Protein AF-A0A4S0JPK5-F1 (afdb_monomer_lite)

Structure (mmCIF, N/CA/C/O backbone):
data_AF-A0A4S0JPK5-F1
#
_entry.id   AF-A0A4S0JPK5-F1
#
loop_
_atom_site.group_PDB
_atom_site.id
_atom_site.type_symbol
_atom_site.label_atom_id
_atom_site.label_alt_id
_atom_site.label_comp_id
_atom_site.label_asym_id
_atom_site.label_entity_id
_atom_site.label_seq_id
_atom_site.pdbx_PDB_ins_code
_at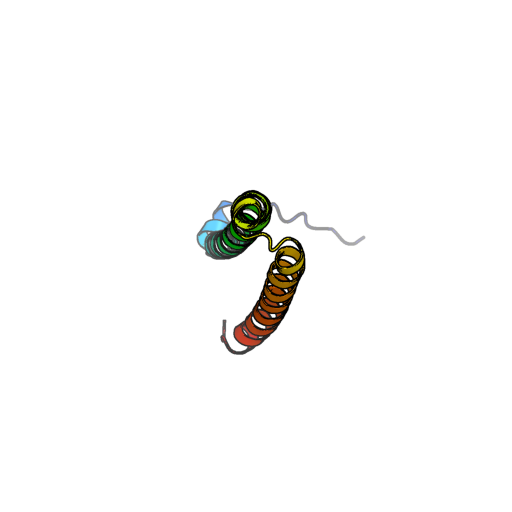om_site.Cartn_x
_atom_site.Cartn_y
_atom_site.Cartn_z
_atom_site.occupancy
_atom_site.B_iso_or_equiv
_atom_site.auth_seq_id
_atom_site.auth_comp_id
_atom_site.auth_asym_id
_atom_site.auth_atom_id
_atom_site.pdbx_PDB_model_num
ATOM 1 N N . MET A 1 1 ? 31.918 28.433 -15.211 1.00 38.53 1 MET A N 1
ATOM 2 C CA . MET A 1 1 ? 30.504 28.832 -15.348 1.00 38.53 1 MET A CA 1
ATOM 3 C C . MET A 1 1 ? 29.799 27.703 -16.088 1.00 38.53 1 MET A C 1
ATOM 5 O O . MET A 1 1 ? 29.995 27.574 -17.287 1.00 38.53 1 MET A O 1
ATOM 9 N N . THR A 1 2 ? 29.145 26.784 -15.380 1.00 43.44 2 THR A N 1
ATOM 10 C CA . THR A 1 2 ? 28.463 25.625 -15.981 1.00 43.44 2 THR A CA 1
ATOM 11 C C . THR A 1 2 ? 27.068 26.048 -16.432 1.00 43.44 2 THR A C 1
ATOM 13 O O . THR A 1 2 ? 26.219 26.372 -15.608 1.00 43.44 2 THR A O 1
ATOM 16 N N . GLU A 1 3 ? 26.858 26.080 -17.747 1.00 52.50 3 GLU A N 1
ATOM 17 C CA . GLU A 1 3 ? 25.569 26.324 -18.399 1.00 52.50 3 GLU A CA 1
ATOM 18 C C . GLU A 1 3 ? 24.551 25.252 -17.971 1.00 52.50 3 GLU A C 1
ATOM 20 O O . GLU A 1 3 ? 24.661 24.082 -18.345 1.00 52.50 3 GLU A O 1
ATOM 25 N N . ILE A 1 4 ? 23.551 25.633 -17.172 1.00 58.25 4 ILE A N 1
ATOM 26 C CA . ILE A 1 4 ? 22.397 24.776 -16.885 1.00 58.25 4 ILE A CA 1
ATOM 27 C C . ILE A 1 4 ? 21.484 24.857 -18.108 1.00 58.25 4 ILE A C 1
ATOM 29 O O . ILE A 1 4 ? 20.646 25.751 -18.221 1.00 58.25 4 ILE A O 1
ATOM 33 N N . SER A 1 5 ? 21.666 23.927 -19.047 1.00 58.50 5 SER A N 1
ATOM 34 C CA . SER A 1 5 ? 20.746 23.754 -20.170 1.00 58.50 5 SER A CA 1
ATOM 35 C C . SER A 1 5 ? 19.359 23.423 -19.615 1.00 58.50 5 SER A C 1
ATOM 37 O O . SER A 1 5 ? 19.108 22.324 -19.115 1.00 58.50 5 SER A O 1
ATOM 39 N N . THR A 1 6 ? 18.451 24.397 -19.650 1.00 58.84 6 THR A N 1
ATOM 40 C CA . THR A 1 6 ? 17.051 24.219 -19.264 1.00 58.84 6 THR A CA 1
ATOM 41 C C . THR A 1 6 ? 16.382 23.373 -20.341 1.00 58.84 6 THR A C 1
ATOM 43 O O . THR A 1 6 ? 15.839 23.879 -21.323 1.00 58.84 6 THR A O 1
ATOM 46 N N . LYS A 1 7 ? 16.464 22.048 -20.182 1.00 65.69 7 LYS A N 1
ATOM 47 C CA . LYS A 1 7 ? 15.756 21.079 -21.018 1.00 65.69 7 LYS A CA 1
ATOM 48 C C . LYS A 1 7 ? 14.260 21.374 -20.898 1.00 65.69 7 LYS A C 1
ATOM 50 O O . LYS A 1 7 ? 13.642 21.052 -19.887 1.00 65.69 7 LYS A O 1
ATOM 55 N N . LYS A 1 8 ? 13.693 22.056 -21.899 1.00 69.50 8 LYS A N 1
ATOM 56 C CA . LYS A 1 8 ? 12.254 22.336 -21.953 1.00 69.50 8 LYS A CA 1
ATOM 57 C C . LYS A 1 8 ? 11.507 21.007 -21.868 1.00 69.50 8 LYS A C 1
ATOM 59 O O . LYS A 1 8 ? 11.804 20.083 -22.622 1.00 69.50 8 LYS A O 1
ATOM 64 N N . VAL A 1 9 ? 10.571 20.916 -20.927 1.00 67.31 9 VAL A N 1
ATOM 65 C CA . VAL A 1 9 ? 9.708 19.744 -20.763 1.00 67.31 9 VAL A CA 1
ATOM 66 C C . VAL A 1 9 ? 8.843 19.622 -22.014 1.00 67.31 9 VAL A C 1
ATOM 68 O O . VAL A 1 9 ? 7.999 20.480 -22.271 1.00 67.31 9 VAL A O 1
ATOM 71 N N . ASP A 1 10 ? 9.082 18.578 -22.806 1.00 77.69 10 ASP A N 1
ATOM 72 C CA . ASP A 1 10 ? 8.319 18.298 -24.018 1.00 77.69 10 ASP A CA 1
ATOM 73 C C . ASP A 1 10 ? 7.288 17.196 -23.748 1.00 77.69 10 ASP A C 1
ATOM 75 O O . ASP A 1 10 ? 7.586 16.000 -23.719 1.00 77.69 10 ASP A O 1
ATOM 79 N N . TRP A 1 11 ? 6.046 17.624 -23.537 1.00 78.12 11 TRP A N 1
ATOM 80 C CA . TRP A 1 11 ? 4.906 16.749 -23.272 1.00 78.12 11 TRP A CA 1
ATOM 81 C C . TRP A 1 11 ? 4.614 15.773 -24.412 1.00 78.12 11 TRP A C 1
ATOM 83 O O . TRP A 1 11 ? 4.132 14.666 -24.166 1.00 78.12 11 TRP A O 1
ATOM 93 N N . ARG A 1 12 ? 4.925 16.150 -25.658 1.00 76.00 12 ARG A N 1
ATOM 94 C CA . ARG A 1 12 ? 4.745 15.263 -26.814 1.00 76.00 12 ARG A CA 1
ATOM 95 C C . ARG A 1 12 ? 5.790 14.157 -26.826 1.00 76.00 12 ARG A C 1
ATOM 97 O O . ARG A 1 12 ? 5.450 13.017 -27.131 1.00 76.00 12 ARG A O 1
ATOM 104 N N . ALA A 1 13 ? 7.021 14.472 -26.429 1.00 74.81 13 ALA A N 1
ATOM 105 C CA . ALA A 1 13 ? 8.079 13.479 -26.283 1.00 74.81 13 ALA A CA 1
ATOM 106 C C . ALA A 1 13 ? 7.762 12.455 -25.177 1.00 74.81 13 ALA A C 1
ATOM 108 O O . ALA A 1 13 ? 8.022 11.272 -25.363 1.00 74.81 13 ALA A O 1
ATOM 109 N N . LEU A 1 14 ? 7.130 12.880 -24.075 1.00 71.19 14 LEU A N 1
ATOM 110 C CA . LEU A 1 14 ? 6.682 11.985 -22.992 1.00 71.19 14 LEU A CA 1
ATOM 111 C C . LEU A 1 14 ? 5.536 11.045 -23.400 1.00 71.19 14 LEU A C 1
ATOM 113 O O . LEU A 1 14 ? 5.455 9.911 -22.927 1.00 71.19 14 LEU A O 1
ATOM 117 N N . TRP A 1 15 ? 4.638 11.508 -24.273 1.00 73.12 15 TRP A N 1
ATOM 118 C CA . TRP A 1 15 ? 3.599 10.660 -24.867 1.00 73.12 15 TRP A CA 1
ATOM 119 C C . TRP A 1 15 ? 4.202 9.639 -25.836 1.00 73.12 15 TRP A C 1
ATOM 121 O O . TRP A 1 15 ? 3.825 8.471 -25.812 1.00 73.12 15 TRP A O 1
ATOM 131 N N . ALA A 1 16 ? 5.162 10.069 -26.660 1.00 74.38 16 ALA A N 1
ATOM 132 C CA . ALA A 1 16 ? 5.835 9.207 -27.627 1.00 74.38 16 ALA A CA 1
ATOM 133 C C . ALA A 1 16 ? 6.762 8.169 -26.970 1.00 74.38 16 ALA A C 1
ATOM 135 O O . ALA A 1 16 ? 6.903 7.071 -27.502 1.00 74.38 16 ALA A O 1
ATOM 136 N N . SER A 1 17 ? 7.368 8.483 -25.815 1.00 77.94 17 SER A N 1
ATOM 137 C CA . SER A 1 17 ? 8.207 7.538 -25.062 1.00 77.94 17 SER A CA 1
ATOM 138 C C . SER A 1 17 ? 7.403 6.475 -24.305 1.00 77.94 17 SER A C 1
ATOM 140 O O . SER A 1 17 ? 7.968 5.473 -23.872 1.00 77.94 17 SER A O 1
ATOM 142 N N . GLY A 1 18 ? 6.089 6.674 -24.139 1.00 74.12 18 GLY A N 1
ATOM 143 C CA . GLY A 1 18 ? 5.217 5.792 -23.358 1.00 74.12 18 GLY A CA 1
ATOM 144 C C . GLY A 1 18 ? 5.339 5.971 -21.840 1.00 74.12 18 GLY A C 1
ATOM 145 O O . GLY A 1 18 ? 4.604 5.329 -21.085 1.00 74.12 18 GLY A O 1
ATOM 146 N N . ASP A 1 19 ? 6.206 6.870 -21.370 1.00 78.38 19 ASP A N 1
ATOM 147 C CA . ASP A 1 19 ? 6.414 7.101 -19.937 1.00 78.38 19 ASP A CA 1
ATOM 148 C C . ASP A 1 19 ? 5.201 7.746 -19.277 1.00 78.38 19 ASP A C 1
ATOM 150 O O . ASP A 1 19 ? 4.900 7.443 -18.124 1.00 78.38 19 ASP A O 1
ATOM 154 N N . LEU A 1 20 ? 4.445 8.568 -20.010 1.00 75.50 20 LEU A N 1
ATOM 155 C CA . LEU A 1 20 ? 3.212 9.137 -19.473 1.00 75.50 20 LEU A CA 1
ATOM 156 C C . LEU A 1 20 ? 2.155 8.058 -19.196 1.00 75.50 20 LEU A C 1
ATOM 158 O O . LEU A 1 20 ? 1.474 8.121 -18.178 1.00 75.50 20 LEU A O 1
ATOM 162 N N . ALA A 1 21 ? 2.036 7.048 -20.061 1.00 72.75 21 ALA A N 1
ATOM 163 C CA . ALA A 1 21 ? 1.093 5.951 -19.851 1.00 72.75 21 ALA A CA 1
ATOM 164 C C . ALA A 1 21 ? 1.483 5.108 -18.625 1.00 72.75 21 ALA A C 1
ATOM 166 O O . ALA A 1 21 ? 0.627 4.782 -17.803 1.00 72.75 21 ALA A O 1
ATOM 167 N N . ARG A 1 22 ? 2.782 4.820 -18.459 1.00 78.38 22 ARG A N 1
ATOM 168 C CA . ARG A 1 22 ? 3.322 4.143 -17.266 1.00 78.38 22 ARG A CA 1
ATOM 169 C C . ARG A 1 22 ? 3.086 4.963 -15.999 1.00 78.38 22 ARG A C 1
ATOM 171 O O . ARG A 1 22 ? 2.638 4.416 -14.996 1.00 78.38 22 ARG A O 1
ATOM 178 N N . PHE A 1 23 ? 3.331 6.270 -16.061 1.00 77.06 23 PHE A N 1
ATOM 179 C CA . PHE A 1 23 ? 3.069 7.193 -14.963 1.00 77.06 23 PHE A CA 1
ATOM 180 C C . PHE A 1 23 ? 1.589 7.191 -14.573 1.00 77.06 23 PHE A C 1
ATOM 182 O O . PHE A 1 23 ? 1.273 6.936 -13.416 1.00 77.06 23 PHE A O 1
ATOM 189 N N . CYS A 1 24 ? 0.679 7.378 -15.534 1.00 75.12 24 CYS A N 1
ATOM 190 C CA . CYS A 1 24 ? -0.761 7.327 -15.286 1.00 75.12 24 CYS A CA 1
ATOM 191 C C . CYS A 1 24 ? -1.194 5.991 -14.680 1.00 75.12 24 CYS A C 1
ATOM 193 O O . CYS A 1 24 ? -2.005 5.988 -13.762 1.00 75.12 24 CYS A O 1
ATOM 195 N N . PHE A 1 25 ? -0.646 4.869 -15.151 1.00 79.19 25 PHE A N 1
ATOM 196 C CA . PHE A 1 25 ? -0.965 3.549 -14.613 1.00 79.19 25 PHE A CA 1
ATOM 197 C C . PHE A 1 25 ? -0.551 3.411 -13.141 1.00 79.19 25 PHE A C 1
ATOM 199 O O . PHE A 1 25 ? -1.350 2.978 -12.312 1.00 79.19 25 PHE A O 1
ATOM 206 N N . ILE A 1 26 ? 0.664 3.851 -12.797 1.00 83.12 26 ILE A N 1
ATOM 207 C CA . ILE A 1 26 ? 1.145 3.871 -11.409 1.00 83.12 26 ILE A CA 1
ATOM 208 C C . ILE A 1 26 ? 0.275 4.806 -10.559 1.00 83.12 26 ILE A C 1
ATOM 210 O O . ILE A 1 26 ? -0.199 4.403 -9.499 1.00 83.12 26 ILE A O 1
ATOM 214 N N . SER A 1 27 ? 0.006 6.027 -11.032 1.00 73.50 27 SER A N 1
ATOM 215 C CA . SER A 1 27 ? -0.851 6.990 -10.331 1.00 73.50 27 SER A CA 1
ATOM 216 C C . SER A 1 27 ? -2.266 6.462 -10.106 1.00 73.50 27 SER A C 1
ATOM 218 O O . SER A 1 27 ? -2.848 6.726 -9.059 1.00 73.50 27 SER A O 1
ATOM 220 N N . LEU A 1 28 ? -2.815 5.691 -11.047 1.00 75.94 28 LEU A N 1
ATOM 221 C CA . LEU A 1 28 ? -4.139 5.084 -10.925 1.00 75.94 28 LEU A CA 1
ATOM 222 C C . LEU A 1 28 ? -4.148 3.957 -9.884 1.00 75.94 28 LEU A C 1
ATOM 224 O O . LEU A 1 28 ? -5.090 3.865 -9.102 1.00 75.94 28 LEU A O 1
ATOM 228 N N . GLY A 1 29 ? -3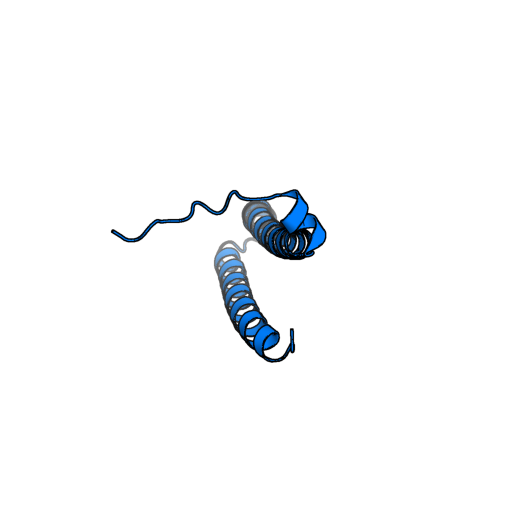.079 3.158 -9.805 1.00 81.88 29 GLY A N 1
ATOM 229 C CA . GLY A 1 29 ? -2.895 2.182 -8.726 1.00 81.88 29 GLY A CA 1
ATOM 230 C C . GLY A 1 29 ? -2.836 2.841 -7.343 1.00 81.88 29 GLY A C 1
ATOM 231 O O . GLY A 1 29 ? -3.526 2.406 -6.423 1.00 81.88 29 GLY A O 1
ATOM 232 N N . ILE A 1 30 ? -2.082 3.939 -7.217 1.00 85.12 30 ILE A N 1
ATOM 233 C CA . ILE A 1 30 ? -2.003 4.741 -5.983 1.00 85.12 30 ILE A CA 1
ATOM 234 C C . ILE A 1 30 ? -3.373 5.340 -5.637 1.00 85.12 30 ILE A C 1
ATOM 236 O O . ILE A 1 30 ? -3.800 5.286 -4.486 1.00 85.12 30 ILE A O 1
ATOM 240 N N . LEU A 1 31 ? -4.089 5.874 -6.629 1.00 76.88 31 LEU A N 1
ATOM 241 C CA . LEU A 1 31 ? -5.427 6.432 -6.442 1.00 76.88 31 LEU A CA 1
ATOM 242 C C . LEU A 1 31 ? -6.415 5.372 -5.939 1.00 76.88 31 LEU A C 1
ATOM 244 O O . LEU A 1 31 ? -7.194 5.644 -5.028 1.00 76.88 31 LEU A O 1
ATOM 248 N N . LEU A 1 32 ? -6.383 4.168 -6.513 1.00 79.25 32 LEU A N 1
ATOM 249 C CA . LEU A 1 32 ? -7.260 3.068 -6.113 1.00 79.25 32 LEU A CA 1
ATOM 250 C C . LEU A 1 32 ? -6.981 2.627 -4.671 1.00 79.25 32 LEU A C 1
ATOM 252 O O . LEU A 1 32 ? -7.912 2.425 -3.895 1.00 79.25 32 LEU A O 1
ATOM 256 N N . HIS A 1 33 ? -5.704 2.542 -4.303 1.00 81.56 33 HIS A N 1
ATOM 257 C CA . HIS A 1 33 ? -5.270 2.259 -2.939 1.00 81.56 33 HIS A CA 1
ATOM 258 C C . HIS A 1 33 ? -5.770 3.322 -1.947 1.00 81.56 33 HIS A C 1
ATOM 260 O O . HIS A 1 33 ? -6.459 2.987 -0.987 1.00 81.56 33 HIS A O 1
ATOM 266 N N . ALA A 1 34 ? -5.547 4.606 -2.239 1.00 79.56 34 ALA A N 1
ATOM 267 C CA . ALA A 1 34 ? -6.026 5.711 -1.404 1.00 79.56 34 ALA A CA 1
ATOM 268 C C . ALA A 1 34 ? -7.563 5.758 -1.298 1.00 79.56 34 ALA A C 1
ATOM 270 O O . ALA A 1 34 ? -8.127 6.086 -0.251 1.00 79.56 34 ALA A O 1
ATOM 271 N N . THR A 1 35 ? -8.266 5.399 -2.375 1.00 78.81 35 THR A N 1
ATOM 272 C CA . THR A 1 35 ? -9.731 5.285 -2.369 1.00 78.81 35 THR A CA 1
ATOM 273 C C . THR A 1 35 ? -10.187 4.175 -1.425 1.00 78.81 35 THR A C 1
ATOM 275 O O . THR A 1 35 ? -11.139 4.372 -0.670 1.00 78.81 35 THR A O 1
ATOM 278 N N . ASN A 1 36 ? -9.492 3.034 -1.413 1.00 79.56 36 ASN A N 1
ATOM 279 C CA . ASN A 1 36 ? -9.780 1.952 -0.479 1.00 79.56 36 ASN A CA 1
ATOM 280 C C . ASN A 1 36 ? -9.579 2.393 0.981 1.00 79.56 36 ASN A C 1
ATOM 282 O O . ASN A 1 36 ? -10.450 2.132 1.803 1.00 79.56 36 ASN A O 1
ATOM 286 N N . GLU A 1 37 ? -8.514 3.134 1.302 1.00 77.12 37 GLU A N 1
ATOM 287 C CA . GLU A 1 37 ? -8.318 3.706 2.651 1.00 77.12 37 GLU A CA 1
ATOM 288 C C . GLU A 1 37 ? -9.431 4.656 3.048 1.00 77.12 37 GLU A C 1
ATOM 290 O O . GLU A 1 37 ? -9.966 4.577 4.151 1.00 77.12 37 GLU A O 1
ATOM 295 N N . THR A 1 38 ? -9.818 5.531 2.124 1.00 79.88 38 THR A N 1
ATOM 296 C CA . THR A 1 38 ? -10.886 6.503 2.353 1.00 79.88 38 THR A CA 1
ATOM 297 C C . THR A 1 38 ? -12.221 5.794 2.596 1.00 79.88 38 THR A C 1
ATOM 299 O O . THR A 1 38 ? -12.981 6.168 3.492 1.00 79.88 38 THR A O 1
ATOM 302 N N . MET A 1 39 ? -12.507 4.730 1.840 1.00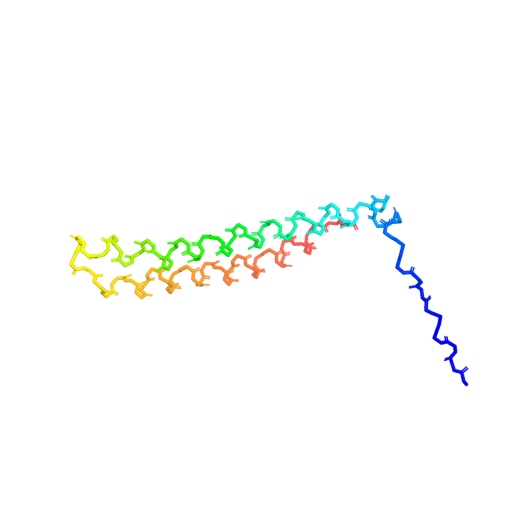 78.69 39 MET A N 1
ATOM 303 C CA . MET A 1 39 ? -13.692 3.897 2.043 1.00 78.69 39 MET A CA 1
ATOM 304 C C . MET A 1 39 ? -13.645 3.197 3.402 1.00 78.69 39 MET A C 1
ATOM 306 O O . MET A 1 39 ? -14.619 3.233 4.144 1.00 78.69 39 MET A O 1
ATOM 310 N N . VAL A 1 40 ? -12.509 2.607 3.767 1.00 75.69 40 VAL A N 1
ATOM 311 C CA . VAL A 1 40 ? -12.315 1.950 5.062 1.00 75.69 40 VAL A CA 1
ATOM 312 C C . VAL A 1 40 ? -12.507 2.954 6.207 1.00 75.69 40 VAL A C 1
ATOM 314 O O . VAL A 1 40 ? -13.262 2.678 7.134 1.00 75.69 40 VAL A O 1
ATOM 317 N N . ALA A 1 41 ? -11.941 4.157 6.113 1.00 77.19 41 ALA A N 1
ATOM 318 C CA . ALA A 1 41 ? -12.093 5.209 7.118 1.00 77.19 41 ALA A CA 1
ATOM 319 C C . ALA A 1 41 ? -13.542 5.714 7.270 1.00 77.19 41 ALA A C 1
ATOM 321 O O . ALA A 1 41 ? -13.953 6.076 8.371 1.00 77.19 41 ALA A O 1
ATOM 322 N N . THR A 1 42 ? -14.324 5.735 6.186 1.00 80.25 42 THR A N 1
ATOM 323 C CA . THR A 1 42 ? -15.706 6.255 6.191 1.00 80.25 42 THR A CA 1
ATOM 324 C C . THR A 1 42 ? -16.758 5.190 6.501 1.00 80.25 42 THR A C 1
ATOM 326 O O . THR A 1 42 ? -17.727 5.473 7.203 1.00 80.25 42 THR A O 1
ATOM 329 N N . VAL A 1 43 ? -16.572 3.961 6.016 1.00 76.38 43 VAL A N 1
ATOM 330 C CA . VAL A 1 43 ? -17.546 2.863 6.128 1.00 76.38 43 VAL A CA 1
ATOM 331 C C . VAL A 1 43 ? -17.336 2.039 7.398 1.00 76.38 43 VAL A C 1
ATOM 333 O O . VAL A 1 43 ? -18.311 1.580 7.994 1.00 76.38 43 VAL A O 1
ATOM 336 N N . MET A 1 44 ? -16.092 1.873 7.866 1.00 69.94 44 MET A N 1
ATOM 337 C CA . MET A 1 44 ? -15.801 1.064 9.057 1.00 69.94 44 MET A CA 1
ATOM 338 C C . MET A 1 44 ? -16.529 1.556 10.327 1.00 69.94 44 MET A C 1
ATOM 340 O O . MET A 1 44 ? -17.066 0.708 11.042 1.00 69.94 44 MET A O 1
ATOM 344 N N . PRO A 1 45 ? -16.652 2.872 10.608 1.00 66.69 45 PRO A N 1
ATOM 345 C CA . PRO A 1 45 ? -17.420 3.353 11.761 1.00 66.69 45 PRO A CA 1
ATOM 346 C C . PRO A 1 45 ? -18.914 2.999 11.696 1.00 66.69 45 PRO A C 1
ATOM 348 O O . PRO A 1 45 ? -19.501 2.651 12.719 1.00 66.69 45 PRO A O 1
ATOM 351 N N . ALA A 1 46 ? -19.519 3.039 10.503 1.00 69.44 46 ALA A N 1
ATOM 352 C CA . ALA A 1 46 ? -20.928 2.692 10.303 1.00 69.44 46 ALA A CA 1
ATOM 353 C C . ALA A 1 46 ? -21.175 1.182 10.472 1.00 69.44 46 ALA A C 1
ATOM 355 O O . ALA A 1 46 ? -22.117 0.786 11.151 1.00 69.44 46 ALA A O 1
ATOM 356 N N . MET A 1 47 ? -20.282 0.346 9.931 1.00 65.75 47 MET A N 1
ATOM 357 C CA . MET A 1 47 ? -20.338 -1.118 10.069 1.00 65.75 47 MET A CA 1
ATOM 358 C C . MET A 1 47 ? -20.209 -1.572 11.529 1.00 65.75 47 MET A C 1
ATOM 360 O O . MET A 1 47 ? -20.863 -2.515 11.965 1.00 65.75 47 MET A O 1
ATOM 364 N N . VAL A 1 48 ? -19.358 -0.904 12.309 1.00 65.88 48 VAL A N 1
ATOM 365 C CA . VAL A 1 48 ? -19.077 -1.295 13.697 1.00 65.88 48 VAL A CA 1
ATOM 366 C C . VAL A 1 48 ? -20.133 -0.807 14.688 1.00 65.88 48 VAL A C 1
ATOM 368 O O . VAL A 1 48 ? -20.311 -1.437 15.735 1.00 65.88 48 VAL A O 1
ATOM 371 N N . GLY A 1 49 ? -20.888 0.236 14.336 1.00 64.44 49 GLY A N 1
ATOM 372 C CA . GLY A 1 49 ? -22.082 0.644 15.076 1.00 64.44 49 GLY A CA 1
ATOM 373 C C . GLY A 1 49 ? -23.110 -0.484 15.227 1.00 64.44 49 GLY A C 1
ATOM 374 O O . GLY A 1 49 ? -23.777 -0.553 16.256 1.00 64.44 49 GLY A O 1
ATOM 375 N N . GLU A 1 50 ? -23.178 -1.413 14.266 1.00 63.62 50 GLU A N 1
ATOM 376 C CA . GLU A 1 50 ? -24.096 -2.562 14.307 1.00 63.62 50 GLU A CA 1
ATOM 377 C C . GLU A 1 50 ? -23.508 -3.818 14.979 1.00 63.62 50 GLU A C 1
ATOM 379 O O . GLU A 1 50 ? -24.253 -4.696 15.408 1.00 63.62 50 GLU A O 1
ATOM 384 N N . LEU A 1 51 ? -22.180 -3.913 15.112 1.00 63.50 51 LEU A N 1
ATOM 385 C CA . LEU A 1 51 ? -21.468 -5.130 15.545 1.00 63.50 51 LEU A CA 1
ATOM 386 C C . LEU A 1 51 ? -20.944 -5.086 16.995 1.00 63.50 51 LEU A C 1
ATOM 388 O O . LEU A 1 51 ? -20.301 -6.037 17.433 1.00 63.50 51 LEU A O 1
ATOM 392 N N . ALA A 1 52 ? -21.181 -4.000 17.745 1.00 61.88 52 ALA A N 1
ATOM 393 C CA . ALA A 1 52 ? -20.670 -3.788 19.113 1.00 61.88 52 ALA A CA 1
ATOM 394 C C . ALA A 1 52 ? -19.137 -3.985 19.260 1.00 61.88 52 ALA A C 1
ATOM 396 O O . ALA A 1 52 ? -18.633 -4.308 20.335 1.00 61.88 52 ALA A O 1
ATOM 397 N N . GLY A 1 53 ? -18.380 -3.783 18.174 1.00 65.56 53 GLY A N 1
ATOM 398 C CA . GLY A 1 53 ? -16.981 -4.206 18.029 1.00 65.56 53 GLY A CA 1
ATOM 399 C C . GLY A 1 53 ? -15.978 -3.072 17.800 1.00 65.56 53 GLY A C 1
ATOM 400 O O . GLY A 1 53 ? -15.052 -3.240 17.012 1.00 65.56 53 GLY A O 1
ATOM 401 N N . VAL A 1 54 ? -16.142 -1.915 18.455 1.00 64.62 54 VAL A N 1
ATOM 402 C CA . VAL A 1 54 ? -15.292 -0.706 18.276 1.00 64.62 54 VAL A CA 1
ATOM 403 C C . VAL A 1 54 ? -13.788 -0.998 18.359 1.00 64.62 54 VAL A C 1
ATOM 405 O O . VAL A 1 54 ? -13.003 -0.407 17.625 1.00 64.62 54 VAL A O 1
ATOM 408 N N . GLN A 1 55 ? -13.366 -1.958 19.180 1.00 65.38 55 GLN A N 1
ATOM 409 C CA . GLN A 1 55 ? -11.953 -2.338 19.306 1.00 65.38 55 GLN A CA 1
ATOM 410 C C . GLN A 1 55 ? -11.368 -3.081 18.092 1.00 65.38 55 GLN A C 1
ATOM 412 O O . GLN A 1 55 ? -10.153 -3.066 17.904 1.00 65.38 55 GLN A O 1
ATOM 417 N N . LEU A 1 56 ? -12.193 -3.689 17.236 1.00 67.19 56 LEU A N 1
ATOM 418 C CA . LEU A 1 56 ? -11.735 -4.385 16.023 1.00 67.19 56 LEU A CA 1
ATOM 419 C C . LEU A 1 56 ? -11.399 -3.414 14.877 1.00 67.19 56 LEU A C 1
ATOM 421 O O . LEU A 1 56 ? -10.711 -3.791 13.927 1.00 67.19 56 LEU A O 1
ATOM 425 N N . VAL A 1 57 ? -11.823 -2.150 14.994 1.00 69.19 57 VAL A N 1
ATOM 426 C CA . VAL A 1 57 ? -11.525 -1.074 14.035 1.00 69.19 57 VAL A CA 1
ATOM 427 C C . VAL A 1 57 ? -10.016 -0.860 13.922 1.00 69.19 57 VAL A C 1
ATOM 429 O O . VAL A 1 57 ? -9.451 -0.895 12.830 1.00 69.19 57 VAL A O 1
ATOM 432 N N . GLY A 1 58 ? -9.343 -0.714 15.068 1.00 71.81 58 GLY A N 1
ATOM 433 C CA . GLY A 1 58 ? -7.894 -0.503 15.116 1.00 71.81 58 GLY A CA 1
ATOM 434 C C . GLY A 1 58 ? -7.105 -1.686 14.553 1.00 71.81 58 GLY A C 1
ATOM 435 O O . GLY A 1 58 ? -6.110 -1.486 13.863 1.00 71.81 58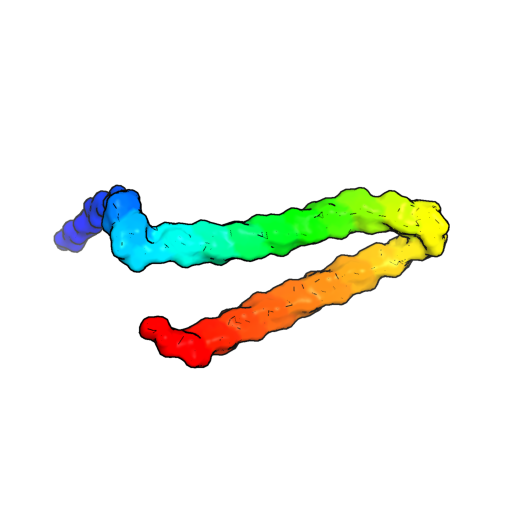 GLY A O 1
ATOM 436 N N . TRP A 1 59 ? -7.581 -2.915 14.774 1.00 73.75 59 TRP A N 1
ATOM 437 C CA . TRP A 1 59 ? -6.976 -4.123 14.204 1.00 73.75 59 TRP A CA 1
ATOM 438 C C . TRP A 1 59 ? -7.133 -4.208 12.687 1.00 73.75 59 TRP A C 1
ATOM 440 O O . TRP A 1 59 ? -6.194 -4.600 11.998 1.00 73.75 59 TRP A O 1
ATOM 450 N N . SER A 1 60 ? -8.290 -3.805 12.165 1.00 71.31 60 SER A N 1
ATOM 451 C CA . SER A 1 60 ? -8.546 -3.782 10.723 1.00 71.31 60 SER A CA 1
ATOM 452 C C . SER A 1 60 ? -7.621 -2.790 10.015 1.00 71.31 60 SER A C 1
ATOM 454 O O . SER A 1 60 ? -7.014 -3.136 9.004 1.00 71.31 60 SER A O 1
ATOM 456 N N . LEU A 1 61 ? -7.444 -1.595 10.593 1.00 73.25 61 LEU A N 1
ATOM 457 C CA . LEU A 1 61 ? -6.481 -0.609 10.100 1.00 73.25 61 LEU A CA 1
ATOM 458 C C . LEU A 1 61 ? -5.039 -1.128 10.199 1.00 73.25 61 LEU A C 1
ATOM 460 O O . LEU A 1 61 ? -4.290 -1.040 9.234 1.00 73.25 61 LEU A O 1
ATOM 464 N N . ALA A 1 62 ? -4.655 -1.726 11.329 1.00 75.94 62 ALA A N 1
ATOM 465 C CA . ALA A 1 62 ? -3.300 -2.239 11.525 1.00 75.94 62 ALA A CA 1
ATOM 466 C C . ALA A 1 62 ? -2.929 -3.343 10.518 1.00 75.94 62 ALA A C 1
ATOM 468 O O . ALA A 1 62 ? -1.837 -3.323 9.956 1.00 75.94 62 ALA A O 1
ATOM 469 N N . ILE A 1 63 ? -3.832 -4.296 10.262 1.00 75.06 63 ILE A N 1
ATOM 470 C CA . ILE A 1 63 ? -3.617 -5.363 9.269 1.00 75.06 63 ILE A CA 1
ATOM 471 C C . ILE A 1 63 ? -3.522 -4.778 7.861 1.00 75.06 63 ILE A C 1
ATOM 473 O O . ILE A 1 63 ? -2.689 -5.214 7.066 1.00 75.06 63 ILE A O 1
ATOM 477 N N . TYR A 1 64 ? -4.363 -3.791 7.563 1.00 72.31 64 TYR A N 1
ATOM 478 C CA . TYR A 1 64 ? -4.352 -3.108 6.282 1.00 72.31 64 TYR A CA 1
ATOM 479 C C . TYR A 1 64 ? -3.011 -2.390 6.025 1.00 72.31 64 TYR A C 1
ATOM 481 O O . TYR A 1 64 ? -2.375 -2.654 5.005 1.00 72.31 64 TYR A O 1
ATOM 489 N N . GLU A 1 65 ? -2.532 -1.581 6.974 1.00 78.81 65 GLU A N 1
ATOM 490 C CA . GLU A 1 65 ? -1.238 -0.878 6.895 1.00 78.81 65 GLU A CA 1
ATOM 491 C C . GLU A 1 65 ? -0.062 -1.856 6.765 1.00 78.81 65 GLU A C 1
ATOM 493 O O . GLU A 1 65 ? 0.829 -1.683 5.931 1.00 78.81 65 GLU A O 1
ATOM 498 N N . LEU A 1 66 ? -0.081 -2.946 7.540 1.00 79.38 66 LEU A N 1
ATOM 499 C CA . LEU A 1 66 ? 0.916 -4.012 7.421 1.00 79.38 66 LEU A CA 1
ATOM 500 C C . LEU A 1 66 ? 0.915 -4.625 6.014 1.00 79.38 66 LEU A C 1
ATOM 502 O O . LEU A 1 66 ? 1.980 -4.816 5.425 1.00 79.38 66 LEU A O 1
ATOM 506 N N . GLY A 1 67 ? -0.266 -4.902 5.456 1.00 74.94 67 GLY A N 1
ATOM 507 C CA . GLY A 1 67 ? -0.418 -5.395 4.089 1.00 74.94 67 GLY A CA 1
ATOM 508 C C . GLY A 1 67 ? 0.110 -4.409 3.045 1.00 74.94 67 GLY A C 1
ATOM 509 O O . GLY A 1 67 ? 0.814 -4.825 2.124 1.00 74.94 67 GLY A O 1
ATOM 510 N N . ALA A 1 68 ? -0.166 -3.114 3.212 1.00 75.12 68 ALA A N 1
ATOM 511 C CA . ALA A 1 68 ? 0.291 -2.052 2.318 1.00 75.12 68 ALA A CA 1
ATOM 512 C C . ALA A 1 68 ? 1.825 -1.943 2.288 1.00 75.12 68 ALA A C 1
ATOM 514 O O . ALA A 1 68 ? 2.427 -1.926 1.212 1.00 75.12 68 ALA A O 1
ATOM 515 N N . ILE A 1 69 ? 2.474 -1.963 3.458 1.00 77.75 69 ILE A N 1
ATOM 516 C CA . ILE A 1 69 ? 3.940 -1.925 3.577 1.00 77.75 69 ILE A CA 1
ATOM 517 C C . ILE A 1 69 ? 4.570 -3.160 2.924 1.00 77.75 69 ILE A C 1
ATOM 519 O O . ILE A 1 69 ? 5.519 -3.038 2.144 1.00 77.75 69 ILE A O 1
ATOM 523 N N . VAL A 1 70 ? 4.034 -4.353 3.209 1.00 80.62 70 VAL A N 1
ATOM 524 C CA . VAL A 1 70 ? 4.537 -5.614 2.643 1.00 80.62 70 VAL A CA 1
ATOM 525 C C . VAL A 1 70 ? 4.372 -5.632 1.125 1.00 80.62 70 VAL A C 1
ATOM 527 O O . VAL A 1 70 ? 5.315 -5.982 0.414 1.00 80.62 70 VAL A O 1
ATOM 530 N N . ALA A 1 71 ? 3.213 -5.215 0.613 1.00 72.00 71 ALA A N 1
ATOM 531 C CA . ALA A 1 71 ? 2.956 -5.123 -0.819 1.00 72.00 71 ALA A CA 1
ATOM 532 C C . ALA A 1 71 ? 3.880 -4.103 -1.502 1.00 72.00 71 ALA A C 1
ATOM 534 O O . ALA A 1 71 ? 4.441 -4.410 -2.553 1.00 72.00 71 ALA A O 1
ATOM 535 N N . GLY A 1 72 ? 4.106 -2.933 -0.894 1.00 72.94 72 GLY A N 1
ATOM 536 C CA . GLY A 1 72 ? 5.033 -1.917 -1.402 1.00 72.94 72 GLY A CA 1
ATOM 537 C C . GLY A 1 72 ? 6.480 -2.415 -1.466 1.00 72.94 72 GLY A C 1
ATOM 538 O O . GLY A 1 72 ? 7.143 -2.280 -2.496 1.00 72.94 72 GLY A O 1
ATOM 539 N N . ALA A 1 73 ? 6.956 -3.071 -0.405 1.00 77.00 73 ALA A N 1
ATOM 540 C CA . ALA A 1 73 ? 8.288 -3.676 -0.371 1.00 77.00 73 ALA A CA 1
ATOM 541 C C . ALA A 1 73 ? 8.435 -4.814 -1.399 1.00 77.00 73 ALA A C 1
ATOM 543 O O . ALA A 1 73 ? 9.452 -4.907 -2.093 1.00 77.00 73 ALA A O 1
ATOM 544 N N . ALA A 1 74 ? 7.409 -5.660 -1.537 1.00 74.06 74 ALA A N 1
ATOM 545 C CA . ALA A 1 74 ? 7.386 -6.746 -2.510 1.00 74.06 74 ALA A CA 1
ATOM 546 C C . ALA A 1 74 ? 7.353 -6.224 -3.951 1.00 74.06 74 ALA A C 1
ATOM 548 O O . ALA A 1 74 ? 8.105 -6.728 -4.778 1.00 74.06 74 ALA A O 1
ATOM 549 N N . ALA A 1 75 ? 6.559 -5.192 -4.248 1.00 75.69 75 ALA A N 1
ATOM 550 C CA . ALA A 1 75 ? 6.506 -4.554 -5.563 1.00 75.69 75 ALA A CA 1
ATOM 551 C C . ALA A 1 75 ? 7.853 -3.918 -5.941 1.00 75.69 75 ALA A C 1
ATOM 553 O O . ALA A 1 75 ? 8.338 -4.121 -7.056 1.00 75.69 75 ALA A O 1
ATOM 554 N N . GLY A 1 76 ? 8.505 -3.233 -4.993 1.00 73.88 76 GLY A N 1
ATOM 555 C CA . GLY A 1 76 ? 9.857 -2.698 -5.173 1.00 73.88 76 GLY A CA 1
ATOM 556 C C . GLY A 1 76 ? 10.899 -3.788 -5.440 1.00 73.88 76 GLY A C 1
ATOM 557 O O . GLY A 1 76 ? 11.820 -3.588 -6.226 1.00 73.88 76 GLY A O 1
ATOM 558 N N . ARG A 1 77 ? 10.740 -4.980 -4.855 1.00 76.44 77 ARG A N 1
ATOM 559 C CA . ARG A 1 77 ? 11.590 -6.132 -5.182 1.00 76.44 77 ARG A CA 1
ATOM 560 C C . ARG A 1 77 ? 11.219 -6.761 -6.527 1.00 76.44 77 ARG A C 1
ATOM 562 O O . ARG A 1 77 ? 12.109 -7.121 -7.289 1.00 76.44 77 ARG A O 1
ATOM 569 N N . LEU A 1 78 ? 9.934 -6.870 -6.847 1.00 77.69 78 LEU A N 1
ATOM 570 C CA . LEU A 1 78 ? 9.440 -7.465 -8.088 1.00 77.69 78 LEU A CA 1
ATOM 571 C C . LEU A 1 78 ? 9.930 -6.698 -9.322 1.00 77.69 78 LEU A C 1
ATOM 573 O O . LEU A 1 78 ? 10.323 -7.322 -10.304 1.00 77.69 78 LEU A O 1
ATOM 577 N N . VAL A 1 79 ? 9.993 -5.362 -9.249 1.00 77.50 79 VAL A N 1
ATOM 578 C CA . VAL A 1 79 ? 10.502 -4.533 -10.354 1.00 77.50 79 VAL A CA 1
ATOM 579 C C . VAL A 1 79 ? 11.970 -4.831 -10.674 1.00 77.50 79 VAL A C 1
ATOM 581 O O . VAL A 1 79 ? 12.366 -4.722 -11.824 1.00 77.50 79 VAL A O 1
ATOM 584 N N . SER A 1 80 ? 12.766 -5.282 -9.693 1.00 76.31 80 SER A N 1
ATOM 585 C CA . SER A 1 80 ? 14.171 -5.659 -9.920 1.00 76.31 80 SER A CA 1
ATOM 586 C C . SER A 1 80 ? 14.337 -6.956 -10.721 1.00 76.31 80 SER A C 1
ATOM 588 O O . S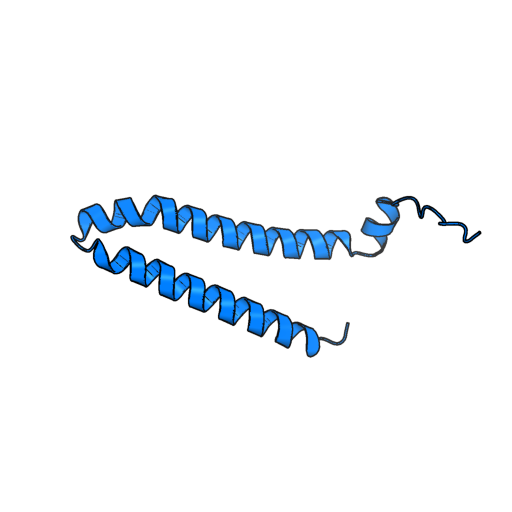ER A 1 80 ? 15.401 -7.195 -11.287 1.00 76.31 80 SER A O 1
ATOM 590 N N . TYR A 1 81 ? 13.289 -7.784 -10.790 1.00 76.00 81 TYR A N 1
ATOM 591 C CA . TYR A 1 81 ? 13.262 -9.001 -11.603 1.00 76.00 81 TYR A CA 1
ATOM 592 C C . TYR A 1 81 ? 12.708 -8.770 -13.013 1.00 76.00 81 TYR A C 1
ATOM 594 O O . TYR A 1 81 ? 12.853 -9.637 -13.874 1.00 76.00 81 TYR A O 1
ATOM 602 N N . VAL A 1 82 ? 12.083 -7.617 -13.265 1.00 76.00 82 VAL A N 1
ATOM 603 C CA . VAL A 1 82 ? 11.625 -7.233 -14.600 1.00 76.00 82 VAL A CA 1
ATOM 604 C C . VAL A 1 82 ? 12.798 -6.576 -15.321 1.00 76.00 82 VAL A C 1
ATOM 606 O O . VAL A 1 82 ? 13.189 -5.459 -14.993 1.00 76.00 82 VAL A O 1
ATOM 609 N N . ALA A 1 83 ? 13.372 -7.273 -16.301 1.00 60.53 83 ALA A N 1
ATOM 610 C CA . ALA A 1 83 ? 14.305 -6.659 -17.239 1.00 60.53 83 ALA A CA 1
ATOM 611 C C . ALA A 1 83 ? 13.526 -5.651 -18.101 1.00 60.53 83 ALA A C 1
ATOM 613 O O . ALA A 1 83 ? 12.755 -6.051 -18.975 1.00 60.53 83 ALA A O 1
ATOM 614 N N . LEU A 1 84 ? 13.666 -4.364 -17.780 1.00 57.12 84 LEU A N 1
ATOM 615 C CA . LEU A 1 84 ? 13.155 -3.231 -18.558 1.00 57.12 84 LEU A CA 1
ATOM 616 C C . LEU A 1 84 ? 14.174 -2.798 -19.612 1.00 57.12 84 LEU A C 1
ATOM 618 O O . LEU A 1 84 ? 15.376 -2.732 -19.267 1.00 57.12 84 LEU A O 1
#

Sequence (84 aa):
MTEISTKKVDWRALWASGDLARFCFISLGILLHATNETMVATVMPAMVGELAGVQLVGWSLAIYELGAIVAGAAAGRLVSYVAL

pLDDT: mean 72.3, std 8.18, range [38.53, 85.12]

Radius of gyration: 20.52 Å; chains: 1; bounding box: 55×38×47 Å

Secondary structure (DSSP, 8-state):
----------HHHHHHTSHHHHHHHHHHHHHHHHHHHHHHHHHHHHHHHHHT-HHHHHHHHHHHHHHHHHHHHHHHHHHTTS--

Foldseek 3D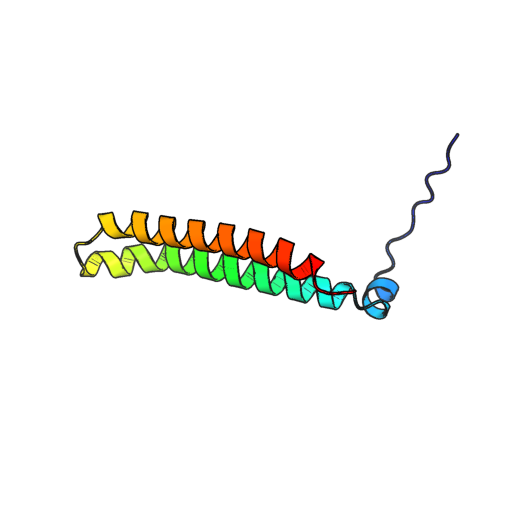i:
DDDPPPPPDDPVVCVVVCVVVVVVVVVVVVVVLVVVVVCLVVVVVVVCVVVVCVVCSVVVVVVSVVVVVVVVVVVVVVVVVDPD